Protein AF-A0A0H5ALC7-F1 (afdb_monomer)

Solvent-accessible surface area (backbone atoms only — not comparable to full-atom values): 6604 Å² total; per-residue (Å²): 103,70,60,50,35,58,68,70,69,62,47,66,46,50,82,40,69,45,82,44,72,39,65,82,90,62,56,65,71,59,52,53,53,52,52,47,48,41,45,78,73,43,46,33,73,41,75,48,78,43,47,47,57,58,53,57,38,48,75,70,77,40,46,59,52,73,35,80,48,73,43,53,72,37,21,35,38,42,38,28,53,82,68,40,70,43,76,93,64,50,46,79,40,88,56,26,48,48,60,52,50,55,51,50,52,50,57,39,44,78,70,72,49,86,130

Radius of gyration: 18.21 Å; Cα contacts (8 Å, |Δi|>4): 161; chains: 1; bounding box: 36×38×46 Å

pLDDT: mean 94.28, std 4.09, range [64.44, 97.81]

Nearest PDB structures (foldseek):
  1mdu-assembly1_B  TM=9.823E-01  e=7.667E-20  Gallus gallus
  2q31-assembly2_B  TM=9.716E-01  e=6.709E-20  Oryctolagus cuniculus
  2fxu-assembly1_A  TM=9.786E-01  e=1.071E-19  Oryctolagus cuniculus
  2asm-assembly1_A  TM=9.622E-01  e=8.197E-20  Oryctolagus cuniculus
  8oi8-assembly1_C  TM=9.607E-01  e=7.172E-20  Homo sapiens

Mean predicted aligned error: 4.28 Å

Secondary structure (DSSP, 8-stat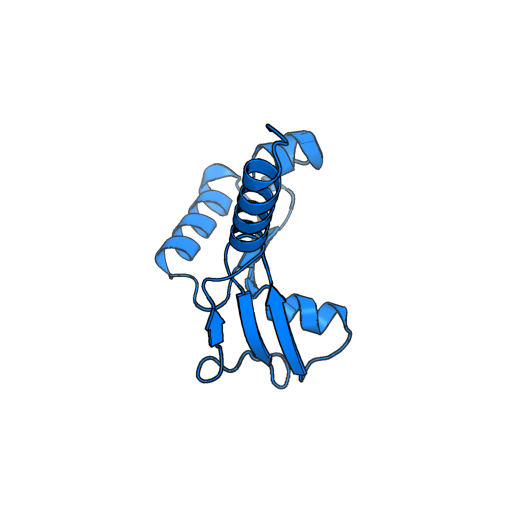e):
-HIIIIIII---GGGS-EEEEE-TT--HHHHHHHHHIIIIIT--S-EEEEEHHHHHHHHTT-SSEEEEEE-SS-EEEEEEETTEE-GGG-EEES-SHHHHHHHHHHHHHHTT---

Foldseek 3Di:
DCCCDCPPVNHQQLVAEEEEEDAPPPDPVVVVVVVCCSCVVRVHPYYDYYYPQLVVCVVVVHQFDWDWDADQQKIKIWGGDNSRTDNVPIDIDRDHNPNVVVVVQVVVVVVVDDD

Sequence (115 aa):
WHHTFYNELRVAPEEHPVLLTEAPLNPKANREKMTQIMFETFNVPAMYVAIQAVLSLYASGRTTGIVLDSGDGVSHTVPIYEGYALPHAILRLDLAGRDLTDSLMKILTERGYMF

InterPro domains:
  IPR004000 Ac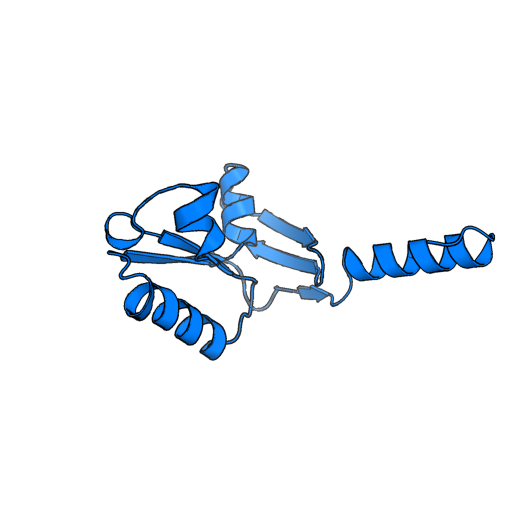tin family [PF00022] (1-111)
  IPR004000 Actin family [PR00190] (30-43)
  IPR004000 Actin family [PR00190] (55-74)
  IPR004000 Actin family [PTHR11937] (1-109)
  IPR004000 Actin family [SM00268] (1-115)
  IPR020902 Actin/actin-like conserved site [PS01132] (19-31)
  IPR043129 ATPase, nucleotide binding domain [SSF53067] (1-68)
  IPR043129 ATPase, nucleotide binding domain [SSF53067] (61-115)

Organism: Arctium lappa (NCBI:txid4217)

Structure (mmCIF, N/CA/C/O backbone):
data_AF-A0A0H5ALC7-F1
#
_entry.id   AF-A0A0H5ALC7-F1
#
loop_
_atom_site.group_PDB
_atom_site.id
_atom_site.type_symbol
_atom_site.label_atom_id
_atom_site.label_alt_id
_atom_site.label_comp_id
_atom_site.label_asym_id
_atom_site.label_entity_id
_atom_site.label_seq_id
_atom_site.pdbx_PDB_ins_code
_atom_site.Cartn_x
_atom_site.Cartn_y
_atom_site.Cartn_z
_atom_site.occupancy
_atom_site.B_iso_or_equiv
_atom_site.auth_seq_id
_atom_site.auth_comp_id
_atom_site.auth_asym_id
_atom_site.auth_atom_id
_atom_site.pdbx_PDB_model_num
ATOM 1 N N . TRP A 1 1 ? 1.907 14.837 1.559 1.00 94.25 1 TRP A N 1
ATOM 2 C CA . TRP A 1 1 ? 0.705 14.960 2.407 1.00 94.25 1 TRP A CA 1
ATOM 3 C C . TRP A 1 1 ? 0.105 16.354 2.417 1.00 94.25 1 TRP A C 1
ATOM 5 O O . TRP A 1 1 ? -1.045 16.449 2.031 1.00 94.25 1 TRP A O 1
ATOM 15 N N . HIS A 1 2 ? 0.837 17.430 2.744 1.00 96.00 2 HIS A N 1
ATOM 16 C CA . HIS A 1 2 ? 0.262 18.790 2.702 1.00 96.00 2 HIS A CA 1
ATOM 17 C C . HIS A 1 2 ? -0.399 19.123 1.350 1.00 96.00 2 HIS A C 1
ATOM 19 O O . HIS A 1 2 ? -1.551 19.533 1.306 1.00 96.00 2 HIS A O 1
ATOM 25 N N . HIS A 1 3 ? 0.305 18.874 0.240 1.00 96.75 3 HIS A N 1
ATOM 26 C CA . HIS A 1 3 ? -0.248 19.033 -1.110 1.00 96.75 3 HIS A CA 1
ATOM 27 C C . HIS A 1 3 ? -1.534 18.210 -1.323 1.00 96.75 3 HIS A C 1
ATOM 29 O O . HIS A 1 3 ? -2.523 18.726 -1.827 1.00 96.75 3 HIS A O 1
ATOM 35 N N . THR A 1 4 ? -1.555 16.958 -0.860 1.00 96.94 4 THR A N 1
ATOM 36 C CA . THR A 1 4 ? -2.718 16.069 -0.967 1.00 96.94 4 THR A CA 1
ATOM 37 C C . THR A 1 4 ? -3.937 16.605 -0.212 1.00 96.94 4 THR A C 1
ATOM 39 O O . THR A 1 4 ? -5.019 16.647 -0.783 1.00 96.94 4 THR A O 1
ATOM 42 N N . PHE A 1 5 ? -3.781 17.033 1.044 1.00 97.06 5 PHE A N 1
ATOM 43 C CA . PHE A 1 5 ? -4.913 17.514 1.844 1.00 97.06 5 PHE A CA 1
ATOM 44 C C . PHE A 1 5 ? -5.426 18.875 1.371 1.00 97.06 5 PHE A C 1
ATOM 46 O O . PHE A 1 5 ? -6.618 19.019 1.118 1.00 97.06 5 PHE A O 1
ATOM 53 N N . TYR A 1 6 ? -4.535 19.853 1.194 1.00 96.12 6 TYR A N 1
ATOM 54 C CA . TYR A 1 6 ? -4.947 21.240 0.972 1.00 96.12 6 TYR A CA 1
ATOM 55 C C . TYR A 1 6 ? -5.107 21.620 -0.504 1.00 96.12 6 TYR A C 1
ATOM 57 O O . TYR A 1 6 ? -5.958 22.452 -0.813 1.00 96.12 6 TYR A O 1
ATOM 65 N N . ASN A 1 7 ? -4.339 21.020 -1.424 1.00 96.44 7 ASN A N 1
ATOM 66 C CA . ASN A 1 7 ? -4.397 21.397 -2.844 1.00 96.44 7 ASN A CA 1
ATOM 67 C C . ASN A 1 7 ? -5.303 20.455 -3.643 1.00 96.44 7 ASN A C 1
ATOM 69 O O . ASN A 1 7 ? -6.166 20.931 -4.385 1.00 96.44 7 ASN A O 1
ATOM 73 N N . GLU A 1 8 ? -5.113 19.144 -3.473 1.00 97.75 8 GLU A N 1
ATOM 74 C CA . GLU A 1 8 ? -5.836 18.126 -4.244 1.00 97.75 8 GLU A CA 1
ATOM 75 C C . GLU A 1 8 ? -7.234 17.874 -3.671 1.00 97.75 8 GLU A C 1
ATOM 77 O O . GLU A 1 8 ? -8.234 18.126 -4.339 1.00 97.75 8 GLU A O 1
ATOM 82 N N . LEU A 1 9 ? -7.318 17.424 -2.415 1.00 96.56 9 LEU A N 1
ATOM 83 C CA . LEU A 1 9 ? -8.595 17.095 -1.775 1.00 96.56 9 LEU A CA 1
ATOM 84 C C . LEU A 1 9 ? -9.337 18.335 -1.264 1.00 96.56 9 LEU A C 1
ATOM 86 O O . LEU A 1 9 ? -10.563 18.326 -1.210 1.00 96.56 9 LEU A O 1
ATOM 90 N N . ARG A 1 10 ? -8.601 19.402 -0.924 1.00 96.50 10 ARG A N 1
ATOM 91 C CA . ARG A 1 10 ? -9.126 20.664 -0.371 1.00 96.50 10 ARG A CA 1
ATOM 92 C C . ARG A 1 10 ? -9.979 20.452 0.884 1.00 96.50 10 ARG A C 1
ATOM 94 O O . ARG A 1 10 ? -11.035 21.062 1.035 1.00 96.50 10 ARG A O 1
ATOM 101 N N . VAL A 1 11 ? -9.508 19.585 1.775 1.00 96.25 11 VAL A N 1
ATOM 102 C CA . VAL A 1 11 ? -10.164 19.255 3.048 1.00 96.25 11 VAL A CA 1
ATOM 103 C C . VAL A 1 11 ? -9.262 19.588 4.230 1.00 96.25 11 VAL A C 1
ATOM 105 O O . VAL A 1 11 ? -8.035 19.568 4.110 1.00 96.25 11 VAL A O 1
ATOM 108 N N . ALA A 1 12 ? -9.879 19.852 5.379 1.00 96.12 12 ALA A N 1
ATOM 109 C CA . ALA A 1 12 ? -9.190 19.948 6.658 1.00 96.12 12 ALA A CA 1
ATOM 110 C C . ALA A 1 12 ? -8.850 18.527 7.162 1.00 96.12 12 ALA A C 1
ATOM 112 O O . ALA A 1 12 ? -9.774 17.742 7.412 1.00 96.12 12 ALA A O 1
ATOM 113 N N . PRO A 1 13 ? -7.565 18.135 7.268 1.00 96.38 13 PRO A N 1
ATOM 114 C CA . PRO A 1 13 ? -7.188 16.794 7.723 1.00 96.38 13 PRO A CA 1
ATOM 115 C C . PRO A 1 13 ? -7.659 16.477 9.153 1.00 96.38 13 PRO A C 1
ATOM 117 O O . PRO A 1 13 ? -7.949 15.322 9.456 1.00 96.38 13 PRO A O 1
ATOM 120 N N . GLU A 1 14 ? -7.815 17.486 10.007 1.00 96.88 14 GLU A N 1
ATOM 121 C CA . GLU A 1 14 ? -8.295 17.360 11.386 1.00 96.88 14 GLU A CA 1
ATOM 122 C C . GLU A 1 14 ? -9.763 16.911 11.512 1.00 96.88 14 GLU A C 1
ATOM 124 O O . GLU A 1 14 ? -10.189 16.446 12.569 1.00 96.88 14 GLU A O 1
ATOM 129 N N . GLU A 1 15 ? -10.536 16.985 10.428 1.00 97.00 15 GLU A N 1
ATOM 130 C CA . GLU A 1 15 ? -11.935 16.544 10.392 1.00 97.00 15 GLU A CA 1
ATOM 131 C C . GLU A 1 15 ? -12.101 15.131 9.803 1.00 97.00 15 GLU A C 1
ATOM 133 O O . GLU A 1 15 ? -13.203 14.580 9.816 1.00 97.00 15 GLU A O 1
ATOM 138 N N . HIS A 1 16 ? -11.025 14.517 9.291 1.00 97.00 16 HIS A N 1
ATOM 139 C CA . HIS A 1 16 ? -11.113 13.309 8.467 1.00 97.00 16 HIS A CA 1
ATOM 140 C C . HIS A 1 16 ? -10.163 12.198 8.938 1.00 97.00 16 HIS A C 1
ATOM 142 O O . HIS A 1 16 ? -8.949 12.398 8.963 1.00 97.00 16 HIS A O 1
ATOM 148 N N . PRO A 1 17 ? -10.658 10.985 9.254 1.00 97.38 17 PRO A N 1
ATOM 149 C CA . PRO A 1 17 ? -9.784 9.857 9.558 1.00 97.38 17 PRO A CA 1
ATOM 150 C C . PRO A 1 17 ? -8.995 9.421 8.314 1.00 97.38 17 PRO A C 1
ATOM 152 O O . PRO A 1 17 ? -9.525 9.412 7.201 1.00 97.38 17 PRO A O 1
ATOM 155 N N . VAL A 1 18 ? -7.734 9.021 8.501 1.00 97.50 18 VAL A N 1
ATOM 156 C CA . VAL A 1 18 ? -6.809 8.737 7.391 1.00 97.50 18 VAL A CA 1
ATOM 157 C C . VAL A 1 18 ? -6.392 7.268 7.358 1.00 97.50 18 VAL A C 1
ATOM 159 O O . VAL A 1 18 ? -5.794 6.742 8.296 1.00 97.50 18 VAL A O 1
ATOM 162 N N . LEU A 1 19 ? -6.645 6.611 6.228 1.00 97.06 19 LEU A N 1
ATOM 163 C CA . LEU A 1 19 ? -6.081 5.304 5.901 1.00 97.06 19 LEU A CA 1
ATOM 164 C C . LEU A 1 19 ? -4.819 5.494 5.052 1.00 97.06 19 LEU A C 1
ATOM 166 O O . LEU A 1 19 ? -4.881 6.067 3.966 1.00 97.06 19 LEU A O 1
ATOM 170 N N . LEU A 1 20 ? -3.684 4.988 5.528 1.00 96.62 20 LEU A N 1
ATOM 171 C CA . LEU A 1 20 ? -2.423 4.972 4.790 1.00 96.62 20 LEU A CA 1
ATOM 172 C C . LEU A 1 20 ? -2.038 3.554 4.396 1.00 96.62 20 LEU A C 1
ATOM 174 O O . LEU A 1 20 ? -2.410 2.572 5.038 1.00 96.62 20 LEU A O 1
ATOM 178 N N . THR A 1 21 ? -1.236 3.467 3.343 1.00 94.50 21 THR A N 1
ATOM 179 C CA . THR A 1 21 ? -0.682 2.207 2.865 1.00 94.50 21 THR A CA 1
ATOM 180 C C . THR A 1 21 ? 0.822 2.173 3.079 1.00 94.50 21 THR A C 1
ATOM 182 O O . THR A 1 21 ? 1.494 3.181 2.860 1.00 94.50 21 THR A O 1
ATOM 185 N N . GLU A 1 22 ? 1.367 1.014 3.422 1.00 93.12 22 GLU A N 1
ATOM 186 C CA . GLU A 1 22 ? 2.809 0.791 3.506 1.00 93.12 22 GLU A CA 1
ATOM 187 C C . GLU A 1 22 ? 3.238 -0.465 2.741 1.00 93.12 22 GLU A C 1
ATOM 189 O O . GLU A 1 22 ? 2.456 -1.399 2.535 1.00 93.12 22 GLU A O 1
ATOM 194 N N . ALA A 1 23 ? 4.511 -0.488 2.356 1.00 89.75 23 ALA A N 1
ATOM 195 C CA . ALA A 1 23 ? 5.140 -1.671 1.795 1.00 89.75 23 ALA A CA 1
ATOM 196 C C . ALA A 1 23 ? 5.273 -2.777 2.861 1.00 89.75 23 ALA A C 1
ATOM 198 O O . ALA A 1 23 ? 5.420 -2.479 4.057 1.00 89.75 23 ALA A O 1
ATOM 199 N N . PRO A 1 24 ? 5.269 -4.060 2.458 1.00 86.88 24 PRO A N 1
ATOM 200 C CA . PRO A 1 24 ? 5.601 -5.142 3.375 1.00 86.88 24 PRO A CA 1
ATOM 201 C C . PRO A 1 24 ? 7.007 -4.936 3.961 1.00 86.88 24 PRO A C 1
ATOM 203 O O . PRO A 1 24 ? 7.900 -4.414 3.299 1.00 86.88 24 PRO A O 1
ATOM 206 N N . LEU A 1 25 ? 7.206 -5.359 5.215 1.00 84.75 25 LEU A N 1
ATOM 207 C CA . LEU A 1 25 ? 8.492 -5.262 5.928 1.00 84.75 25 LEU A CA 1
ATOM 208 C C . LEU A 1 25 ? 9.023 -3.821 6.114 1.00 84.75 25 LEU A C 1
ATOM 210 O O . LEU A 1 25 ? 10.217 -3.625 6.342 1.00 84.75 25 LEU A O 1
ATOM 214 N N . ASN A 1 26 ? 8.151 -2.807 6.055 1.00 87.25 26 ASN A N 1
ATOM 215 C CA . ASN A 1 26 ? 8.521 -1.424 6.355 1.00 87.25 26 ASN A CA 1
ATOM 216 C C . ASN A 1 26 ? 9.102 -1.305 7.785 1.00 87.25 26 ASN A C 1
ATOM 218 O O . ASN A 1 26 ? 8.453 -1.753 8.740 1.00 87.25 26 ASN A O 1
ATOM 222 N N . PRO A 1 27 ? 10.291 -0.694 7.969 1.00 91.31 27 PRO A N 1
ATOM 223 C CA . PRO A 1 27 ? 10.879 -0.507 9.289 1.00 91.31 27 PRO A CA 1
ATOM 224 C C . PRO A 1 27 ? 9.930 0.195 10.260 1.00 91.31 27 PRO A C 1
ATOM 226 O O . PRO A 1 27 ? 9.297 1.198 9.922 1.00 91.31 27 PRO A O 1
ATOM 229 N N . LYS A 1 28 ? 9.893 -0.283 11.508 1.00 93.06 28 LYS A N 1
ATOM 230 C CA . LYS A 1 28 ? 9.021 0.275 12.551 1.00 93.06 28 LYS A CA 1
ATOM 231 C C . LYS A 1 28 ? 9.238 1.779 12.751 1.00 93.06 28 LYS A C 1
ATOM 233 O O . LYS A 1 28 ? 8.265 2.511 12.869 1.00 93.06 28 LYS A O 1
ATOM 238 N N . ALA A 1 29 ? 10.487 2.241 12.688 1.00 95.25 29 ALA A N 1
ATOM 239 C CA . ALA A 1 29 ? 10.828 3.657 12.817 1.00 95.25 29 ALA A CA 1
ATOM 240 C C . ALA A 1 29 ? 10.152 4.536 11.746 1.00 95.25 29 ALA A C 1
ATOM 242 O O . ALA A 1 29 ? 9.693 5.638 12.040 1.00 95.25 29 ALA A O 1
ATOM 243 N N . ASN A 1 30 ? 10.030 4.042 10.508 1.00 93.00 30 ASN A N 1
ATOM 244 C CA . ASN A 1 30 ? 9.338 4.769 9.442 1.00 93.00 30 ASN A CA 1
ATOM 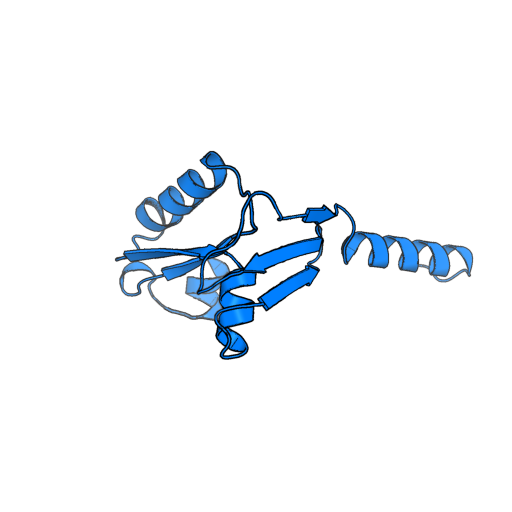245 C C . ASN A 1 30 ? 7.838 4.856 9.725 1.00 93.00 30 ASN A C 1
ATOM 247 O O . ASN A 1 30 ? 7.227 5.900 9.501 1.00 93.00 30 ASN A O 1
ATOM 251 N N . ARG A 1 31 ? 7.252 3.766 10.236 1.00 94.25 31 ARG A N 1
ATOM 252 C CA . ARG A 1 31 ? 5.843 3.732 10.635 1.00 94.25 31 ARG A CA 1
ATOM 253 C C . ARG A 1 31 ? 5.570 4.679 11.803 1.00 94.25 31 ARG A C 1
ATOM 255 O O . ARG A 1 31 ? 4.626 5.452 11.733 1.00 94.25 31 ARG A O 1
ATOM 262 N N . GLU A 1 32 ? 6.416 4.673 12.829 1.00 96.19 32 GLU A N 1
ATOM 263 C CA . GLU A 1 32 ? 6.313 5.586 13.977 1.00 96.19 32 GLU A CA 1
ATOM 264 C C . GLU A 1 32 ? 6.402 7.049 13.534 1.00 96.19 32 GLU A C 1
ATOM 266 O O . GLU A 1 32 ? 5.556 7.856 13.909 1.00 96.19 32 GLU A O 1
ATOM 271 N N . LYS A 1 33 ? 7.353 7.377 12.653 1.00 96.56 33 LYS A N 1
ATOM 272 C CA . LYS A 1 33 ? 7.480 8.725 12.089 1.00 96.56 33 LYS A CA 1
ATOM 273 C C . LYS A 1 33 ? 6.255 9.135 11.266 1.00 96.56 33 LYS A C 1
ATOM 275 O O . LYS A 1 33 ? 5.822 10.280 11.342 1.00 96.56 33 LYS A O 1
ATOM 280 N N . MET A 1 34 ? 5.688 8.219 10.482 1.00 95.75 34 MET A N 1
ATOM 281 C CA . MET A 1 34 ? 4.459 8.467 9.721 1.00 95.75 34 MET A CA 1
ATOM 282 C C . MET A 1 34 ? 3.282 8.770 10.655 1.00 95.75 34 MET A C 1
ATOM 284 O O . MET A 1 34 ? 2.564 9.743 10.431 1.00 95.75 34 MET A O 1
ATOM 288 N N . THR A 1 35 ? 3.129 7.985 11.723 1.00 96.06 35 THR 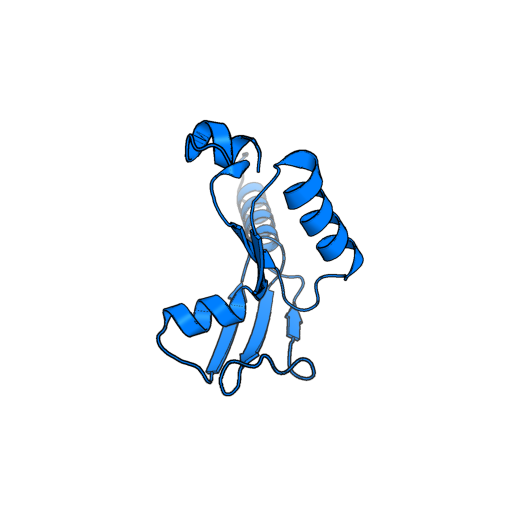A N 1
ATOM 289 C CA . THR A 1 35 ? 2.119 8.202 12.766 1.00 96.06 35 THR A CA 1
ATOM 290 C C . THR A 1 35 ? 2.297 9.546 13.458 1.00 96.06 35 THR A C 1
ATOM 292 O O . THR A 1 35 ? 1.327 10.288 13.607 1.00 96.06 35 THR A O 1
ATOM 295 N N . GLN A 1 36 ? 3.535 9.889 13.817 1.00 97.50 36 GLN A N 1
ATOM 296 C CA . GLN A 1 36 ? 3.859 11.171 14.430 1.00 97.50 36 GLN A CA 1
ATOM 297 C C . GLN A 1 36 ? 3.416 12.336 13.538 1.00 97.50 36 GLN A C 1
ATOM 299 O O . GLN A 1 36 ? 2.708 13.225 13.991 1.00 97.50 36 GLN A O 1
ATOM 304 N N . ILE A 1 37 ? 3.773 12.308 12.252 1.00 97.06 37 ILE A N 1
ATOM 305 C CA . ILE A 1 37 ? 3.410 13.373 11.310 1.00 97.06 37 ILE A CA 1
ATOM 306 C C . ILE A 1 37 ? 1.884 13.503 11.185 1.00 97.06 37 ILE A C 1
ATOM 308 O O . ILE A 1 37 ? 1.359 14.614 11.192 1.00 97.06 37 ILE A O 1
ATOM 312 N N . MET A 1 38 ? 1.157 12.388 11.089 1.00 97.25 38 MET A N 1
ATOM 313 C CA . MET A 1 38 ? -0.300 12.419 10.933 1.00 97.25 38 MET A CA 1
ATOM 314 C C . MET A 1 38 ? -1.010 13.028 12.145 1.00 97.25 38 MET A C 1
ATOM 316 O O . MET A 1 38 ? -1.873 13.887 11.970 1.00 97.25 38 MET A O 1
ATOM 320 N N . PHE A 1 39 ? -0.631 12.636 13.362 1.00 97.81 39 PHE A N 1
ATOM 321 C CA . PHE A 1 39 ? -1.275 13.151 14.571 1.00 97.81 39 PHE A CA 1
ATOM 322 C C . PHE A 1 39 ? -0.742 14.514 15.017 1.00 97.81 39 PHE A C 1
ATOM 324 O O . PHE A 1 39 ? -1.534 15.390 15.340 1.00 97.81 39 PHE A O 1
ATOM 331 N N . GLU A 1 40 ? 0.576 14.715 15.044 1.00 97.25 40 GLU A N 1
ATOM 332 C CA . GLU A 1 40 ? 1.178 15.928 15.619 1.00 97.25 40 GLU A CA 1
ATOM 333 C C . GLU A 1 40 ? 1.231 17.099 14.634 1.00 97.25 40 GLU A C 1
ATOM 335 O O . GLU A 1 40 ? 1.251 18.247 15.063 1.00 97.25 40 GLU A O 1
ATOM 340 N N . THR A 1 41 ? 1.298 16.832 13.323 1.00 96.62 41 THR A N 1
ATOM 341 C CA . THR A 1 41 ? 1.376 17.897 12.302 1.00 96.62 41 THR A CA 1
ATOM 342 C C . THR A 1 41 ? 0.037 18.160 11.622 1.00 96.62 41 THR A C 1
ATOM 344 O O . THR A 1 41 ? -0.271 19.311 11.330 1.00 96.62 41 THR A O 1
ATOM 347 N N . PHE A 1 42 ? -0.738 17.111 11.329 1.00 96.44 42 PHE A N 1
ATOM 348 C CA . PHE A 1 42 ? -2.010 17.226 10.602 1.00 96.44 42 PHE A CA 1
ATOM 349 C C . PHE A 1 42 ? -3.248 17.032 11.484 1.00 96.44 42 PHE A C 1
ATOM 351 O O . PHE A 1 42 ? -4.360 17.137 10.977 1.00 96.44 42 PHE A O 1
ATOM 358 N N . ASN A 1 43 ? -3.068 16.750 12.779 1.00 97.38 43 ASN A N 1
ATOM 359 C CA . ASN A 1 43 ? -4.145 16.640 13.765 1.00 97.38 43 ASN A CA 1
ATOM 360 C C . ASN A 1 43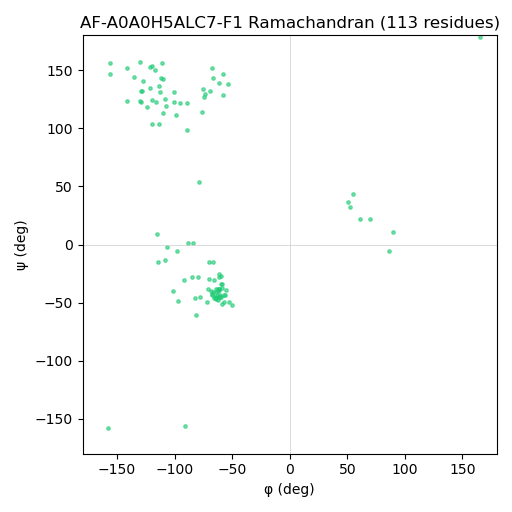 ? -5.282 15.687 13.361 1.00 97.38 43 ASN A C 1
ATOM 362 O O . ASN A 1 43 ? -6.432 15.908 13.736 1.00 97.38 43 ASN A O 1
ATOM 366 N N . VAL A 1 44 ? -4.975 14.615 12.620 1.00 97.69 44 VAL A N 1
ATOM 367 C CA . VAL A 1 44 ? -6.010 13.689 12.139 1.00 97.69 44 VAL A CA 1
ATOM 368 C C . VAL A 1 44 ? -6.745 13.035 13.322 1.00 97.69 44 VAL A C 1
ATOM 370 O O . VAL A 1 44 ? -6.104 12.630 14.295 1.00 97.69 44 VAL A O 1
ATOM 373 N N . PRO A 1 45 ? -8.077 12.871 13.261 1.00 97.19 45 PRO A N 1
ATOM 374 C CA . PRO A 1 45 ? -8.867 12.339 14.372 1.00 97.19 45 PRO A CA 1
ATOM 375 C C . PRO A 1 45 ? -8.617 10.843 14.613 1.00 97.19 45 PRO A C 1
ATOM 377 O O . PRO A 1 45 ? -8.727 10.359 15.737 1.00 97.19 45 PRO A O 1
ATOM 380 N N . ALA A 1 46 ? -8.275 10.097 13.561 1.00 97.44 46 ALA A N 1
ATOM 381 C CA . ALA A 1 46 ? -7.872 8.699 13.636 1.00 97.44 46 ALA A CA 1
ATOM 382 C C . ALA A 1 46 ? -7.010 8.332 12.427 1.00 97.44 46 ALA A C 1
ATOM 384 O O . ALA A 1 46 ? -7.125 8.940 11.360 1.00 97.44 46 ALA A O 1
ATOM 385 N N . MET A 1 47 ? -6.188 7.292 12.572 1.00 96.50 47 MET A N 1
ATOM 386 C CA . MET A 1 47 ? -5.445 6.733 11.450 1.00 96.50 47 MET A CA 1
ATOM 387 C C . MET A 1 47 ? -5.360 5.211 11.494 1.00 96.50 47 MET A C 1
ATOM 389 O O . MET A 1 47 ? -5.342 4.606 12.566 1.00 96.50 47 MET A O 1
ATOM 393 N N . TYR A 1 48 ? -5.241 4.602 10.318 1.00 96.00 48 TYR A N 1
ATOM 394 C CA . TYR A 1 48 ? -4.917 3.188 10.160 1.00 96.00 48 TYR A CA 1
ATOM 395 C C . TYR A 1 48 ? -3.865 3.017 9.066 1.00 96.00 48 TYR A C 1
ATOM 397 O O . TYR A 1 48 ? -3.870 3.748 8.077 1.00 96.00 48 TYR A O 1
ATOM 405 N N . VAL A 1 49 ? -2.957 2.056 9.239 1.00 95.38 49 VAL A N 1
ATOM 406 C CA . VAL A 1 49 ? -1.920 1.732 8.251 1.00 95.38 49 VAL A CA 1
ATOM 407 C C . VAL A 1 49 ? -2.099 0.284 7.823 1.00 95.38 49 VAL A C 1
ATOM 409 O O . VAL A 1 49 ? -2.101 -0.613 8.664 1.00 95.38 49 VAL A O 1
ATOM 412 N N . ALA A 1 50 ? -2.246 0.065 6.520 1.00 94.38 50 ALA A N 1
ATOM 413 C CA . ALA A 1 50 ? -2.452 -1.251 5.930 1.00 94.38 50 ALA A CA 1
ATOM 414 C C . ALA A 1 50 ? -1.354 -1.595 4.916 1.00 94.38 50 ALA A C 1
ATOM 416 O O . ALA A 1 50 ? -0.778 -0.721 4.269 1.00 94.38 50 ALA A O 1
ATOM 417 N N . ILE A 1 51 ? -1.086 -2.888 4.740 1.00 93.00 51 ILE A N 1
ATOM 418 C CA . ILE A 1 51 ? -0.128 -3.366 3.737 1.00 93.00 51 ILE A CA 1
ATOM 419 C C . ILE A 1 51 ? -0.752 -3.218 2.344 1.00 93.00 51 ILE A C 1
ATOM 421 O O . ILE A 1 51 ? -1.856 -3.713 2.108 1.00 93.00 51 ILE A O 1
ATOM 425 N N . GLN A 1 52 ? -0.021 -2.598 1.414 1.00 94.19 52 GLN A N 1
ATOM 426 C CA . GLN A 1 52 ? -0.460 -2.351 0.031 1.00 94.19 52 GLN A CA 1
ATOM 427 C C . GLN A 1 52 ? -1.006 -3.615 -0.645 1.00 94.19 52 GLN A C 1
ATOM 429 O O . GLN A 1 52 ? -2.147 -3.635 -1.096 1.00 94.19 52 GLN A O 1
ATOM 434 N N . ALA A 1 53 ? -0.237 -4.706 -0.614 1.00 94.06 53 ALA A N 1
ATOM 435 C CA . ALA A 1 53 ? -0.629 -5.969 -1.228 1.00 94.06 53 ALA A CA 1
ATOM 436 C C . ALA A 1 53 ? -1.931 -6.564 -0.658 1.00 94.06 53 ALA A C 1
ATOM 438 O O . ALA A 1 53 ? -2.713 -7.154 -1.399 1.00 94.06 53 ALA A O 1
ATOM 439 N N . VAL A 1 54 ? -2.198 -6.386 0.641 1.00 94.56 54 VAL A N 1
ATOM 440 C CA . VAL A 1 54 ? -3.442 -6.871 1.266 1.00 94.56 54 VAL A CA 1
ATOM 441 C C . VAL A 1 54 ? -4.642 -6.092 0.737 1.00 94.56 54 VAL A C 1
ATOM 443 O O . VAL A 1 54 ? -5.647 -6.693 0.361 1.00 94.56 54 VAL A O 1
ATOM 446 N N . LEU A 1 55 ? -4.517 -4.768 0.623 1.00 95.44 55 LEU A N 1
ATOM 447 C CA . LEU A 1 55 ? -5.563 -3.930 0.036 1.00 95.44 55 LEU A CA 1
ATOM 448 C C . LEU A 1 55 ? -5.793 -4.247 -1.447 1.00 95.44 55 LEU A C 1
ATOM 450 O O . LEU A 1 55 ? -6.942 -4.298 -1.880 1.00 95.44 55 LEU A O 1
ATOM 454 N N . SER A 1 56 ? -4.731 -4.523 -2.209 1.00 95.25 56 SER A N 1
ATOM 455 C CA . SER A 1 56 ? -4.842 -4.962 -3.606 1.00 95.25 56 SER A CA 1
ATOM 456 C C . SER A 1 56 ? -5.607 -6.282 -3.730 1.00 95.25 56 SER A C 1
ATOM 458 O O . SER A 1 56 ? -6.437 -6.437 -4.628 1.00 95.25 56 SER A O 1
ATOM 460 N N . LEU A 1 57 ? -5.393 -7.224 -2.805 1.00 95.25 57 LEU A N 1
ATOM 461 C CA . LEU A 1 57 ? -6.163 -8.467 -2.783 1.00 95.25 57 LEU A CA 1
ATOM 462 C C . LEU A 1 57 ? -7.637 -8.212 -2.435 1.00 95.25 57 LEU A C 1
ATOM 464 O O . LEU A 1 57 ? -8.519 -8.746 -3.115 1.00 95.25 57 LEU A O 1
ATOM 468 N N . TYR A 1 58 ? -7.908 -7.348 -1.451 1.00 94.81 58 TYR A N 1
ATOM 469 C CA . TYR A 1 58 ? -9.271 -6.949 -1.083 1.00 94.81 58 TYR A CA 1
ATOM 470 C C . TYR A 1 58 ? -10.009 -6.249 -2.223 1.00 94.81 58 TYR A C 1
ATOM 472 O O . TYR A 1 58 ? -11.180 -6.545 -2.452 1.00 94.81 58 TYR A O 1
ATOM 480 N N . ALA A 1 59 ? -9.327 -5.405 -3.001 1.00 95.38 59 ALA A N 1
ATOM 481 C CA . ALA A 1 59 ? -9.898 -4.782 -4.194 1.00 95.38 59 ALA A CA 1
ATOM 482 C C . ALA A 1 59 ? -10.356 -5.821 -5.236 1.00 95.38 59 ALA A C 1
ATOM 484 O O . ALA A 1 59 ? -11.296 -5.578 -5.988 1.00 95.38 59 ALA A O 1
ATOM 485 N N . SER A 1 60 ? -9.741 -7.009 -5.246 1.00 94.56 60 SER A N 1
ATOM 486 C CA . SER A 1 60 ? -10.142 -8.127 -6.107 1.00 94.56 60 SER A CA 1
ATOM 487 C C . SER A 1 60 ? -11.285 -8.987 -5.538 1.00 94.56 60 SER A C 1
ATOM 489 O O . SER A 1 60 ? -11.653 -9.987 -6.158 1.00 94.56 60 SER A O 1
ATOM 491 N N . GLY A 1 61 ? -11.824 -8.647 -4.360 1.00 94.69 61 GLY A N 1
ATOM 492 C CA . GLY A 1 61 ? -12.866 -9.419 -3.675 1.00 94.69 61 GLY A CA 1
ATOM 493 C C . GLY A 1 61 ? -12.379 -10.762 -3.122 1.00 94.69 61 GLY A C 1
ATOM 494 O O . GLY A 1 61 ? -13.178 -11.678 -2.938 1.00 94.69 61 GLY A O 1
ATOM 495 N N . ARG A 1 62 ? -11.069 -10.908 -2.898 1.00 95.38 62 ARG A N 1
ATOM 496 C CA . ARG A 1 62 ? -10.448 -12.137 -2.388 1.00 95.38 62 ARG A CA 1
ATOM 497 C C . ARG A 1 62 ? -9.801 -11.876 -1.036 1.00 95.38 62 ARG A C 1
ATOM 499 O O . ARG A 1 62 ? -9.331 -10.779 -0.758 1.00 95.38 62 ARG A O 1
ATOM 506 N N . THR A 1 63 ? -9.753 -12.910 -0.209 1.00 92.56 63 THR A N 1
ATOM 507 C CA . THR A 1 63 ? -9.065 -12.899 1.092 1.00 92.56 63 THR A CA 1
ATOM 508 C C . THR A 1 63 ? -7.872 -13.849 1.122 1.00 92.56 63 THR A C 1
ATOM 510 O O . THR A 1 63 ? -7.008 -13.715 1.980 1.00 92.56 63 THR A O 1
ATOM 513 N N . THR A 1 64 ? -7.778 -14.760 0.153 1.00 95.75 64 THR A N 1
ATOM 514 C CA . THR A 1 64 ? -6.659 -15.691 -0.007 1.00 95.75 64 THR A CA 1
ATOM 515 C C . THR A 1 64 ? -6.127 -15.608 -1.432 1.00 95.75 64 THR A C 1
ATOM 517 O O . THR A 1 64 ? -6.897 -15.628 -2.394 1.00 95.75 64 THR A O 1
ATOM 520 N N . GLY A 1 65 ? -4.809 -15.503 -1.571 1.00 96.25 65 GLY A N 1
ATOM 521 C CA . GLY A 1 65 ? -4.130 -15.403 -2.856 1.00 96.25 65 GLY A CA 1
ATOM 522 C C . GLY A 1 65 ? -2.682 -14.946 -2.711 1.00 96.25 65 GLY A C 1
ATOM 523 O O . GLY A 1 65 ? -2.205 -14.664 -1.616 1.00 96.25 65 GLY A O 1
ATOM 524 N N . ILE A 1 66 ? -1.976 -14.859 -3.834 1.00 96.25 66 ILE A N 1
ATOM 525 C CA . ILE A 1 66 ? -0.642 -14.264 -3.902 1.00 96.25 66 ILE A CA 1
ATOM 526 C C . ILE A 1 66 ? -0.719 -12.980 -4.720 1.00 96.25 66 ILE A C 1
ATOM 528 O O . ILE A 1 66 ? -1.306 -12.964 -5.802 1.00 96.25 66 ILE A O 1
ATOM 532 N N . VAL A 1 67 ? -0.150 -11.903 -4.189 1.00 96.31 67 VAL A N 1
ATOM 533 C CA . VAL A 1 67 ? -0.083 -10.608 -4.868 1.00 96.31 67 VAL A CA 1
ATOM 534 C C . VAL A 1 67 ? 1.353 -10.352 -5.289 1.00 96.31 67 VAL A C 1
ATOM 536 O O . VAL A 1 67 ? 2.256 -10.394 -4.457 1.00 96.31 67 VAL A O 1
ATOM 539 N N . LEU A 1 68 ? 1.550 -10.087 -6.577 1.00 95.62 68 LEU A N 1
ATOM 540 C CA . LEU A 1 68 ? 2.779 -9.513 -7.113 1.00 95.62 68 LEU A CA 1
ATOM 541 C C . LEU A 1 68 ? 2.544 -8.011 -7.286 1.00 95.62 68 LEU A C 1
ATOM 543 O O . LEU A 1 68 ? 1.745 -7.609 -8.129 1.00 95.62 68 LEU A O 1
ATOM 547 N N . ASP A 1 69 ? 3.220 -7.208 -6.474 1.00 93.12 69 ASP A N 1
ATOM 548 C CA . ASP A 1 69 ? 3.145 -5.749 -6.495 1.00 93.12 69 ASP A CA 1
ATOM 549 C C . ASP A 1 69 ? 4.470 -5.184 -7.017 1.00 93.12 69 ASP A C 1
ATOM 551 O O . ASP A 1 69 ? 5.508 -5.351 -6.378 1.00 93.12 69 ASP A O 1
ATOM 555 N N . SER A 1 70 ? 4.448 -4.566 -8.198 1.00 94.44 70 SER A N 1
ATOM 556 C CA . SER A 1 70 ? 5.630 -4.018 -8.875 1.00 94.44 70 SER A CA 1
ATOM 557 C C . SER A 1 70 ? 5.522 -2.498 -8.927 1.00 94.44 70 SER A C 1
ATOM 559 O O . SER A 1 70 ? 4.771 -1.958 -9.739 1.00 94.44 70 SER A O 1
ATOM 561 N N . GLY A 1 71 ? 6.269 -1.813 -8.060 1.00 92.50 71 GLY A N 1
ATOM 562 C CA . GLY A 1 71 ? 6.262 -0.354 -7.956 1.00 92.50 71 GLY A CA 1
ATOM 563 C C . GLY A 1 71 ? 7.303 0.338 -8.840 1.00 92.50 71 GLY A C 1
ATOM 564 O O . GLY A 1 71 ? 7.783 -0.206 -9.831 1.00 92.50 71 GLY A O 1
ATOM 565 N N . ASP A 1 72 ? 7.681 1.559 -8.453 1.00 92.62 72 ASP A N 1
ATOM 566 C CA . ASP A 1 72 ? 8.775 2.303 -9.097 1.00 92.62 72 ASP A CA 1
ATOM 567 C C . ASP A 1 72 ? 10.158 1.805 -8.652 1.00 92.62 72 ASP A C 1
ATOM 569 O O . ASP A 1 72 ? 11.033 1.608 -9.482 1.00 92.62 72 ASP A O 1
ATOM 573 N N . GLY A 1 73 ? 10.364 1.577 -7.351 1.00 90.94 73 GLY A N 1
ATOM 574 C CA . GLY A 1 73 ? 11.685 1.229 -6.807 1.00 90.94 73 GLY A CA 1
ATOM 575 C C . GLY A 1 73 ? 11.852 -0.215 -6.335 1.00 90.94 73 GLY A C 1
ATOM 576 O O . GLY A 1 73 ? 12.967 -0.632 -6.050 1.00 90.94 73 GLY A O 1
ATOM 577 N N . VAL A 1 74 ? 10.764 -0.969 -6.185 1.00 92.38 74 VAL A N 1
ATOM 578 C CA . VAL A 1 74 ? 10.806 -2.326 -5.629 1.00 92.38 74 VAL A CA 1
ATOM 579 C C . VAL A 1 74 ? 9.608 -3.146 -6.099 1.00 92.38 74 VAL A C 1
ATOM 581 O O . VAL A 1 74 ? 8.507 -2.612 -6.260 1.00 92.38 74 VAL A O 1
ATOM 584 N N . SER A 1 75 ? 9.829 -4.445 -6.280 1.00 93.75 75 SER A N 1
ATOM 585 C CA . SER A 1 75 ? 8.795 -5.442 -6.547 1.00 93.75 75 SER A CA 1
ATOM 586 C C . SER A 1 75 ? 8.681 -6.414 -5.374 1.00 93.75 75 SER A C 1
ATOM 588 O O . SER A 1 75 ? 9.686 -6.891 -4.848 1.00 93.75 75 SER A O 1
ATOM 590 N N . HIS A 1 76 ? 7.461 -6.738 -4.958 1.00 94.50 76 HIS A N 1
ATOM 591 C CA . HIS A 1 76 ? 7.196 -7.655 -3.853 1.00 94.50 76 HIS A CA 1
ATOM 592 C C . HIS A 1 76 ? 6.223 -8.752 -4.263 1.00 94.50 76 HIS A C 1
ATOM 594 O O . HIS A 1 76 ? 5.218 -8.490 -4.919 1.00 94.50 76 HIS A O 1
ATOM 600 N N . THR A 1 77 ? 6.471 -9.973 -3.796 1.00 95.44 77 THR A N 1
ATOM 601 C CA . THR A 1 77 ? 5.462 -11.036 -3.799 1.00 95.44 77 THR A CA 1
ATOM 602 C C . THR A 1 77 ? 4.984 -11.264 -2.377 1.00 95.44 77 THR A C 1
ATOM 604 O O . THR A 1 77 ? 5.772 -11.636 -1.506 1.00 95.44 77 THR A O 1
ATOM 607 N N . VAL A 1 78 ? 3.694 -11.056 -2.141 1.00 95.94 78 VAL A N 1
ATOM 608 C CA . VAL A 1 78 ? 3.073 -11.173 -0.823 1.00 95.94 78 VAL A CA 1
ATOM 609 C C . VAL A 1 78 ? 1.989 -12.249 -0.883 1.00 95.94 78 VAL A C 1
ATOM 611 O O . VAL A 1 78 ? 0.914 -12.010 -1.441 1.00 95.94 78 VAL A O 1
ATOM 614 N N . PRO A 1 79 ? 2.247 -13.447 -0.337 1.00 96.38 79 PRO A N 1
ATOM 615 C CA . PRO A 1 79 ? 1.213 -14.450 -0.140 1.00 96.38 79 PRO A CA 1
ATOM 616 C C . PRO A 1 79 ? 0.331 -14.070 1.051 1.00 96.38 79 PRO A C 1
ATOM 618 O O . PRO A 1 79 ? 0.819 -13.689 2.119 1.00 96.38 79 PRO A O 1
ATOM 621 N N . ILE A 1 80 ? -0.978 -14.170 0.854 1.00 96.50 80 ILE A N 1
ATOM 622 C CA . ILE A 1 80 ? -2.011 -13.787 1.812 1.00 96.50 80 ILE A CA 1
ATOM 623 C C . ILE A 1 80 ? -2.981 -14.957 1.958 1.00 96.50 80 ILE A C 1
ATOM 625 O O . ILE A 1 80 ? -3.449 -15.524 0.968 1.00 96.50 80 ILE A O 1
ATOM 629 N N . TYR A 1 81 ? -3.295 -15.305 3.198 1.00 95.12 81 TYR A N 1
ATOM 630 C CA . TYR A 1 81 ? -4.245 -16.353 3.535 1.00 95.12 81 TYR A CA 1
ATOM 631 C C . TYR A 1 81 ? -5.261 -15.809 4.538 1.00 95.12 81 TYR A C 1
ATOM 633 O O . TYR A 1 81 ? -4.874 -15.300 5.587 1.00 95.12 81 TYR A O 1
ATOM 641 N N . GLU A 1 82 ? -6.548 -15.871 4.194 1.00 93.50 82 GLU A N 1
ATOM 642 C CA . GLU A 1 82 ? -7.658 -15.382 5.028 1.00 93.50 82 GLU A CA 1
ATOM 643 C C . GLU A 1 82 ? -7.464 -13.934 5.534 1.00 93.50 82 GLU A C 1
ATOM 645 O O . GLU A 1 82 ? -7.826 -13.588 6.653 1.00 93.50 82 GLU A O 1
ATOM 650 N N . GLY A 1 83 ? -6.882 -13.067 4.700 1.00 89.62 83 GLY A N 1
ATOM 651 C CA . GLY A 1 83 ? -6.603 -11.660 5.013 1.00 89.62 83 GLY A CA 1
ATOM 652 C C . GLY A 1 83 ? -5.268 -11.409 5.723 1.00 89.62 83 GLY A C 1
ATOM 653 O O . GLY A 1 83 ? -4.868 -10.255 5.881 1.00 89.62 83 GLY A O 1
ATOM 654 N N . TYR A 1 84 ? -4.533 -12.459 6.094 1.00 92.06 84 TYR A N 1
ATOM 655 C CA . TYR A 1 84 ? -3.237 -12.354 6.759 1.00 92.06 84 TYR A CA 1
ATOM 656 C C . TYR A 1 84 ? -2.088 -12.560 5.773 1.00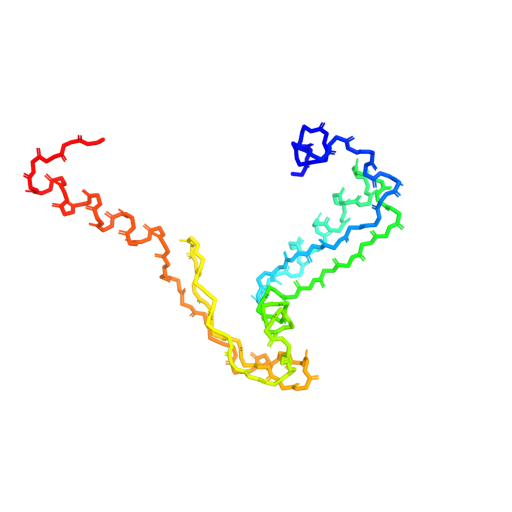 92.06 84 TYR A C 1
ATOM 658 O O . TYR A 1 84 ? -1.978 -13.603 5.129 1.00 92.06 84 TYR A O 1
ATOM 666 N N . ALA A 1 85 ? -1.199 -11.570 5.669 1.00 93.38 85 ALA A N 1
ATOM 667 C CA . ALA A 1 85 ? 0.052 -11.721 4.930 1.00 93.38 85 ALA A CA 1
ATOM 668 C C . ALA A 1 85 ? 0.979 -12.696 5.671 1.00 93.38 85 ALA A C 1
ATOM 670 O O . ALA A 1 85 ? 1.176 -12.550 6.877 1.00 93.38 85 ALA A O 1
ATOM 671 N N . LEU A 1 86 ? 1.563 -13.663 4.959 1.00 94.25 86 LEU A N 1
ATOM 672 C CA . LEU A 1 86 ? 2.457 -14.679 5.524 1.00 94.25 86 LEU A CA 1
ATOM 673 C C . LEU A 1 86 ? 3.911 -14.175 5.494 1.00 94.25 86 LEU A C 1
ATOM 675 O O . LEU A 1 86 ? 4.562 -14.285 4.453 1.00 94.25 86 LEU A O 1
ATOM 679 N N . PRO A 1 87 ? 4.473 -13.640 6.601 1.00 91.06 87 PRO A N 1
ATOM 680 C CA . PRO A 1 87 ? 5.706 -12.849 6.534 1.00 91.06 87 PRO A CA 1
ATOM 681 C C . PRO A 1 87 ? 6.933 -13.655 6.100 1.00 91.06 87 PRO A C 1
ATOM 683 O O . PRO A 1 87 ? 7.821 -13.126 5.443 1.00 91.06 87 PRO A O 1
ATOM 686 N N . HIS A 1 88 ? 6.960 -14.947 6.435 1.00 92.56 88 HIS A N 1
ATOM 687 C CA . HIS A 1 88 ? 8.042 -15.875 6.096 1.00 92.56 88 HIS A CA 1
ATOM 688 C C . HIS A 1 88 ? 8.115 -16.217 4.599 1.00 92.56 88 HIS A C 1
ATOM 690 O O . HIS A 1 88 ? 9.118 -16.764 4.155 1.00 92.56 88 HIS A O 1
ATOM 696 N N . ALA A 1 89 ? 7.061 -15.922 3.836 1.00 94.19 89 ALA A N 1
ATOM 697 C CA . ALA A 1 89 ? 6.967 -16.209 2.408 1.00 94.19 89 ALA A CA 1
ATOM 698 C C . ALA A 1 89 ? 6.889 -14.929 1.554 1.00 94.19 89 ALA A C 1
ATOM 700 O O . ALA A 1 89 ? 6.638 -14.999 0.351 1.00 94.19 89 ALA A O 1
ATOM 701 N N . ILE A 1 90 ? 7.106 -13.757 2.162 1.00 94.56 90 ILE A N 1
ATOM 702 C CA . ILE A 1 90 ? 7.234 -12.499 1.429 1.00 94.56 90 ILE A CA 1
ATOM 703 C C . ILE A 1 90 ? 8.599 -12.476 0.746 1.00 94.56 90 ILE A C 1
ATOM 705 O O . ILE A 1 90 ? 9.627 -12.620 1.407 1.00 94.56 90 ILE A O 1
ATOM 709 N N . LEU A 1 91 ? 8.606 -12.234 -0.563 1.00 94.94 91 LEU A N 1
ATOM 710 C CA . LEU A 1 91 ? 9.835 -11.985 -1.313 1.00 94.94 91 LEU A CA 1
ATOM 711 C C . LEU A 1 91 ? 9.874 -10.530 -1.749 1.00 94.94 91 LEU A C 1
ATOM 713 O O . LEU A 1 91 ? 8.856 -9.941 -2.120 1.00 94.94 91 LEU A O 1
ATOM 717 N N . ARG A 1 92 ? 11.077 -9.970 -1.709 1.00 92.25 92 ARG A N 1
ATOM 718 C CA . ARG A 1 92 ? 11.384 -8.625 -2.170 1.00 92.25 92 ARG A CA 1
ATOM 719 C C . ARG A 1 92 ? 12.438 -8.716 -3.259 1.00 92.25 92 ARG A C 1
ATOM 721 O O . ARG A 1 92 ? 13.440 -9.409 -3.097 1.00 92.25 92 ARG A O 1
ATOM 728 N N . LEU A 1 93 ? 12.206 -7.981 -4.332 1.00 93.25 93 LEU A N 1
ATOM 729 C CA . LEU A 1 93 ? 13.121 -7.809 -5.438 1.00 93.25 93 LEU A CA 1
ATOM 730 C C . LEU A 1 93 ? 13.364 -6.309 -5.625 1.00 93.25 93 LEU A C 1
ATOM 732 O O . LEU A 1 93 ? 12.437 -5.562 -5.934 1.00 93.25 93 LEU A O 1
ATOM 736 N N . ASP A 1 94 ? 14.613 -5.876 -5.461 1.00 92.06 94 ASP A N 1
ATOM 737 C CA . ASP A 1 94 ? 15.053 -4.501 -5.741 1.00 92.06 94 ASP A CA 1
ATOM 738 C C . ASP A 1 94 ? 15.263 -4.302 -7.258 1.00 92.06 94 ASP A C 1
ATOM 740 O O . ASP A 1 94 ? 16.344 -3.953 -7.716 1.00 92.06 94 ASP A O 1
ATOM 744 N N . LEU A 1 95 ? 14.226 -4.628 -8.035 1.00 93.06 95 LEU A N 1
ATOM 745 C CA . LEU A 1 95 ? 14.109 -4.397 -9.473 1.00 93.06 95 LEU A CA 1
ATOM 746 C C . LEU A 1 95 ? 12.665 -3.990 -9.754 1.00 93.06 95 LEU A C 1
ATOM 748 O O . LEU A 1 95 ? 11.735 -4.730 -9.405 1.00 93.06 95 LEU A O 1
ATOM 752 N N . ALA A 1 96 ? 12.469 -2.831 -10.369 1.00 95.38 96 ALA A N 1
ATOM 753 C CA . ALA A 1 96 ? 11.141 -2.284 -10.600 1.00 95.38 96 ALA A CA 1
ATOM 754 C C . ALA A 1 96 ? 11.119 -1.257 -11.752 1.00 95.38 96 ALA A C 1
ATOM 756 O O . ALA A 1 96 ? 11.955 -1.295 -12.656 1.00 95.38 96 ALA A O 1
ATOM 757 N N . GLY A 1 97 ? 10.121 -0.367 -11.769 1.00 95.38 97 GLY A N 1
ATOM 758 C CA . GLY A 1 97 ? 9.888 0.576 -12.868 1.00 95.38 97 GLY A CA 1
ATOM 759 C C . GLY A 1 97 ? 11.061 1.516 -13.172 1.00 95.38 97 GLY A C 1
ATOM 760 O O . GLY A 1 97 ? 11.310 1.820 -14.341 1.00 95.38 97 GLY A O 1
ATOM 761 N N . ARG A 1 98 ? 11.819 1.933 -12.156 1.00 96.00 98 ARG A N 1
ATOM 762 C CA . ARG A 1 98 ? 12.979 2.812 -12.320 1.00 96.00 98 ARG A CA 1
ATOM 763 C C . ARG A 1 98 ? 14.092 2.138 -13.103 1.00 96.00 98 ARG A C 1
ATOM 765 O O . ARG A 1 98 ? 14.575 2.715 -14.069 1.00 96.00 98 ARG A O 1
ATOM 772 N N . ASP A 1 99 ? 14.419 0.894 -12.765 1.00 95.25 99 ASP A N 1
ATOM 773 C CA . ASP A 1 99 ? 15.448 0.126 -13.469 1.00 95.25 99 ASP A CA 1
ATOM 774 C C . ASP A 1 99 ? 15.086 -0.074 -14.945 1.00 95.25 99 ASP A C 1
ATOM 776 O O . ASP A 1 99 ? 15.941 0.012 -15.828 1.00 95.25 99 ASP A O 1
ATOM 780 N N . LEU A 1 100 ? 13.798 -0.300 -15.229 1.00 95.50 100 LEU A N 1
ATOM 781 C CA . LEU A 1 100 ? 13.291 -0.398 -16.598 1.00 95.50 100 LEU A CA 1
ATOM 782 C C . LEU A 1 100 ? 13.390 0.941 -17.337 1.00 95.50 100 LEU A C 1
ATOM 784 O O . LEU A 1 100 ? 13.767 0.965 -18.509 1.00 95.50 100 LEU A O 1
ATOM 788 N N . THR A 1 101 ? 13.078 2.044 -16.658 1.00 95.88 101 THR A N 1
ATOM 789 C CA . THR A 1 101 ? 13.167 3.398 -17.220 1.00 95.88 101 THR A CA 1
ATOM 790 C C . THR A 1 101 ? 14.617 3.755 -17.550 1.00 95.88 101 THR A C 1
ATOM 792 O O . THR A 1 101 ? 14.902 4.186 -18.667 1.00 95.88 101 THR A O 1
ATOM 795 N N . ASP A 1 102 ? 15.548 3.485 -16.636 1.00 94.69 102 ASP A N 1
ATOM 796 C CA . ASP A 1 102 ? 16.982 3.718 -16.826 1.00 94.69 102 ASP A CA 1
ATOM 797 C C . ASP A 1 102 ? 17.555 2.842 -17.948 1.00 94.69 102 ASP A C 1
ATOM 799 O O . ASP A 1 102 ? 18.322 3.310 -18.795 1.00 94.69 102 ASP A O 1
ATOM 803 N N . SER A 1 103 ? 17.132 1.576 -18.007 1.00 95.12 103 SER A N 1
ATOM 804 C CA . SER A 1 103 ? 17.500 0.658 -19.087 1.00 95.12 103 SER A CA 1
ATOM 805 C C . SER A 1 103 ? 17.016 1.160 -20.450 1.00 95.12 103 SER A C 1
ATOM 807 O O . SER A 1 103 ? 17.783 1.181 -21.417 1.00 95.12 103 SER A O 1
ATOM 809 N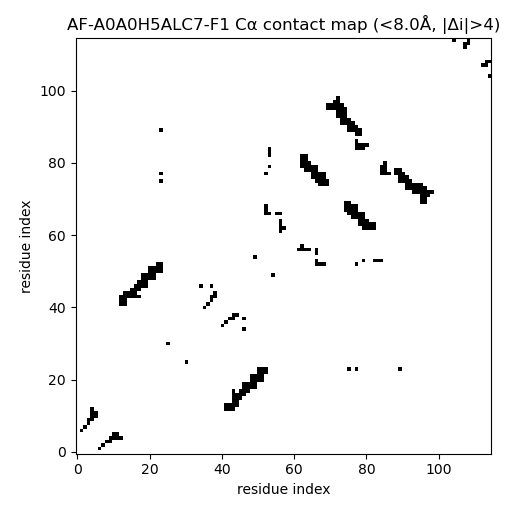 N . LEU A 1 104 ? 15.769 1.631 -20.531 1.00 95.25 104 LEU A N 1
ATOM 810 C CA . LEU A 1 104 ? 15.209 2.183 -21.760 1.00 95.25 104 LEU A CA 1
ATOM 811 C C . LEU A 1 104 ? 15.954 3.448 -22.202 1.00 95.25 104 LEU A C 1
ATOM 813 O O . LEU A 1 104 ? 16.332 3.549 -23.371 1.00 95.25 104 LEU A O 1
ATOM 817 N N . MET A 1 105 ? 16.208 4.383 -21.280 1.00 95.06 105 MET A N 1
ATOM 818 C CA . MET A 1 105 ? 16.979 5.598 -21.569 1.00 95.06 105 MET A CA 1
ATOM 819 C C . MET A 1 105 ? 18.367 5.259 -22.113 1.00 95.06 105 MET A C 1
ATOM 821 O O . MET A 1 105 ? 18.792 5.835 -23.118 1.00 95.06 105 MET A O 1
ATOM 825 N N . LYS A 1 106 ? 19.047 4.273 -21.517 1.00 94.31 106 LYS A N 1
ATOM 826 C CA . LYS A 1 106 ? 20.343 3.794 -22.002 1.00 94.31 106 LYS A CA 1
ATOM 827 C C . LYS A 1 106 ? 20.264 3.275 -23.441 1.00 94.31 106 LYS A C 1
ATOM 829 O O . LYS A 1 106 ? 21.034 3.728 -24.284 1.00 94.31 106 LYS A O 1
ATOM 834 N N . ILE A 1 107 ? 19.316 2.384 -23.745 1.00 95.69 107 ILE A N 1
ATOM 835 C CA . ILE A 1 107 ? 19.166 1.799 -25.091 1.00 95.69 107 ILE A CA 1
ATOM 836 C C . ILE A 1 107 ? 18.840 2.877 -26.134 1.00 95.69 107 ILE A C 1
ATOM 838 O O . ILE A 1 107 ? 19.323 2.818 -27.267 1.00 95.69 107 ILE A O 1
ATOM 842 N N . LEU A 1 108 ? 18.020 3.868 -25.780 1.00 95.75 108 LEU A N 1
ATOM 843 C CA . LEU A 1 108 ? 17.690 4.959 -26.694 1.00 95.75 108 LEU A CA 1
ATOM 844 C C . LEU A 1 108 ? 18.884 5.898 -26.924 1.00 95.75 108 LEU A C 1
ATOM 846 O O . LEU A 1 108 ? 19.122 6.298 -28.066 1.00 95.75 108 LEU A O 1
ATOM 850 N N . THR A 1 109 ? 19.671 6.169 -25.879 1.00 93.94 109 THR A N 1
ATOM 851 C CA . THR A 1 109 ? 20.909 6.961 -25.967 1.00 93.94 109 THR A CA 1
ATOM 852 C C . THR A 1 109 ? 21.938 6.270 -26.862 1.00 93.94 109 THR A C 1
ATOM 854 O O . THR A 1 109 ? 22.518 6.898 -27.745 1.00 93.94 109 THR A O 1
ATOM 857 N N . GLU A 1 110 ? 22.107 4.952 -26.714 1.00 93.88 110 GLU A N 1
ATOM 858 C CA . GLU A 1 110 ? 22.973 4.130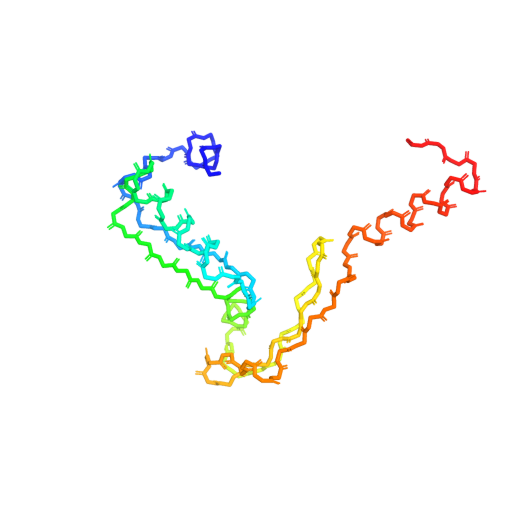 -27.575 1.00 93.88 110 GLU A CA 1
ATOM 859 C C . GLU A 1 110 ? 22.529 4.138 -29.050 1.00 93.88 110 GLU A C 1
ATOM 861 O O . GLU A 1 110 ? 23.354 3.970 -29.948 1.00 93.88 110 GLU A O 1
ATOM 866 N N . ARG A 1 111 ? 21.239 4.380 -29.322 1.00 92.94 111 ARG A N 1
ATOM 867 C CA . ARG A 1 111 ? 20.682 4.537 -30.678 1.00 92.94 111 ARG A CA 1
ATOM 868 C C . ARG A 1 111 ? 20.721 5.974 -31.213 1.00 92.94 111 ARG A C 1
ATOM 870 O O . ARG A 1 111 ? 20.271 6.199 -32.334 1.00 92.94 111 ARG A O 1
ATOM 877 N N . GLY A 1 112 ? 21.262 6.928 -30.454 1.00 91.50 112 GLY A N 1
ATOM 878 C CA . GLY A 1 112 ? 21.428 8.323 -30.874 1.00 91.50 112 GLY A CA 1
ATOM 879 C C . GLY A 1 112 ? 20.246 9.248 -30.568 1.00 91.50 112 GLY A C 1
ATOM 880 O O . GLY A 1 112 ? 20.231 10.379 -31.049 1.00 91.50 112 GLY A O 1
ATOM 881 N N . TYR A 1 113 ? 19.267 8.806 -29.773 1.00 85.00 113 TYR A N 1
ATOM 882 C CA . TYR A 1 113 ? 18.206 9.678 -29.265 1.00 85.00 113 TYR A CA 1
ATOM 883 C C . TYR A 1 113 ? 18.651 10.304 -27.936 1.00 85.00 113 TYR A C 1
ATOM 885 O O . TYR A 1 113 ? 18.960 9.576 -26.997 1.00 85.00 113 TYR A O 1
ATOM 893 N N . MET A 1 114 ? 18.696 11.639 -27.854 1.00 76.00 114 MET A N 1
ATOM 894 C CA . MET A 1 114 ? 19.055 12.365 -26.626 1.00 76.00 114 MET A CA 1
ATOM 895 C C . MET A 1 114 ? 17.796 12.877 -25.914 1.00 76.00 114 MET A C 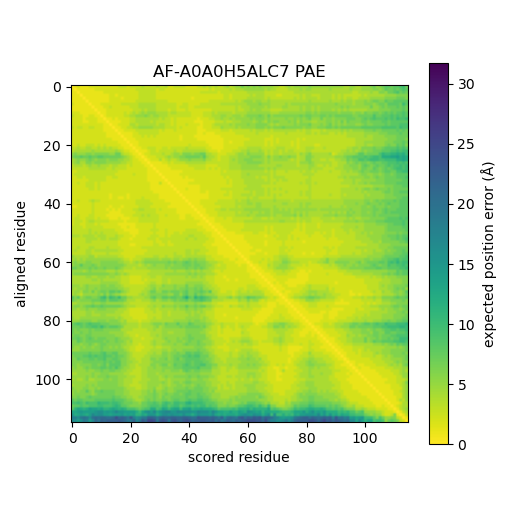1
ATOM 897 O O . MET A 1 114 ? 16.948 13.493 -26.564 1.00 76.00 114 MET A O 1
ATOM 901 N N . PHE A 1 115 ? 17.700 12.633 -24.604 1.00 64.44 115 PHE A N 1
ATOM 902 C CA . PHE A 1 115 ? 16.636 13.097 -23.702 1.00 64.44 115 PHE A CA 1
ATOM 903 C C . PHE A 1 115 ? 17.257 13.802 -22.499 1.00 64.44 115 PHE A C 1
ATOM 905 O O . PHE A 1 115 ? 18.371 13.385 -22.102 1.00 64.44 115 PHE A O 1
#